Protein AF-A0A9E6W795-F1 (afdb_monomer_lite)

Foldseek 3Di:
DVLVVVVVVVVVVCVVCVQVCLQVPPDDDRDDPVVVVVDDPVVVVVVVVVVVVVSVVVVVLVVCVVVDDPVVNVVVVLCVVVVVLCCCCPPVVVCVPPDPCVVVVSVVVNVVSVVVVVVVSVVVD

Secondary structure (DSSP, 8-state):
-HHHHHHHHHHHHHHHHHHHHHHS-SSS----HHHHTTS-HHHHHHHHHHHHHHHHHHHHHHHHHTTS-HHHHHHHHHHHHHHHHHHIIIII-TTTTPPTTHHHHHHHHHHHHHHHHHHHHHHT-

Structure (mmCIF, N/CA/C/O backbone):
data_AF-A0A9E6W795-F1
#
_entry.id   AF-A0A9E6W795-F1
#
loop_
_atom_site.group_PDB
_atom_site.id
_atom_site.type_symbol
_atom_site.label_atom_id
_atom_site.label_alt_id
_atom_site.label_comp_id
_atom_site.label_asym_id
_atom_site.label_entity_id
_atom_site.label_seq_id
_atom_site.pdbx_PDB_ins_code
_atom_site.Cartn_x
_atom_site.Cartn_y
_atom_site.Cartn_z
_atom_site.occupancy
_atom_site.B_iso_or_equiv
_atom_site.auth_seq_id
_atom_site.auth_comp_id
_atom_site.auth_asym_id
_atom_site.auth_atom_id
_atom_site.pdbx_PDB_model_num
ATOM 1 N N . THR A 1 1 ? 1.245 -4.426 -24.101 1.00 76.62 1 THR A N 1
ATOM 2 C CA . THR A 1 1 ? 0.346 -5.606 -24.054 1.00 76.62 1 THR A CA 1
ATOM 3 C C . THR A 1 1 ? 0.268 -6.245 -22.673 1.00 76.62 1 THR A C 1
ATOM 5 O O . THR A 1 1 ? -0.838 -6.505 -22.226 1.00 76.62 1 THR A O 1
ATOM 8 N N . GLY A 1 2 ? 1.382 -6.432 -21.945 1.00 83.56 2 GLY A N 1
ATOM 9 C CA . GLY A 1 2 ? 1.362 -7.019 -20.589 1.00 83.56 2 GLY A CA 1
ATOM 10 C C . GLY A 1 2 ? 0.478 -6.277 -19.574 1.00 83.56 2 GLY A C 1
ATOM 11 O O . GLY A 1 2 ? -0.331 -6.905 -18.904 1.00 83.56 2 GLY A O 1
ATOM 12 N N . VAL A 1 3 ? 0.542 -4.940 -19.537 1.00 83.88 3 VAL A N 1
ATOM 13 C CA . VAL A 1 3 ? -0.295 -4.106 -18.645 1.00 83.88 3 VAL A CA 1
ATOM 14 C C . VAL A 1 3 ? -1.796 -4.301 -18.897 1.00 83.88 3 VAL A C 1
ATOM 16 O O . VAL A 1 3 ? -2.579 -4.314 -17.956 1.00 83.88 3 VAL A O 1
ATOM 19 N N . PHE A 1 4 ? -2.203 -4.513 -20.153 1.00 87.12 4 PHE A N 1
ATOM 20 C CA . PHE A 1 4 ? -3.605 -4.761 -20.497 1.00 87.12 4 PHE A CA 1
ATOM 21 C C . PHE A 1 4 ? -4.100 -6.091 -19.916 1.00 87.12 4 PHE A C 1
ATOM 23 O O . PHE A 1 4 ? -5.115 -6.121 -19.226 1.00 87.12 4 PHE A O 1
ATOM 30 N N . PHE A 1 5 ? -3.355 -7.181 -20.126 1.00 91.12 5 PHE A N 1
ATOM 31 C CA . PHE A 1 5 ? -3.707 -8.484 -19.553 1.00 91.12 5 PHE A CA 1
ATOM 32 C C . PHE A 1 5 ? -3.655 -8.479 -18.026 1.00 91.12 5 PHE A C 1
ATOM 34 O O . PHE A 1 5 ? -4.508 -9.090 -17.387 1.00 91.12 5 PHE A O 1
ATOM 41 N N . PHE A 1 6 ? -2.704 -7.748 -17.443 1.00 88.12 6 PHE A N 1
ATOM 42 C CA . PHE A 1 6 ? -2.641 -7.543 -16.003 1.00 88.12 6 PHE A CA 1
ATOM 43 C C . PHE A 1 6 ? -3.896 -6.829 -15.481 1.00 88.12 6 PHE A C 1
ATOM 45 O O . PHE A 1 6 ? -4.517 -7.305 -14.536 1.00 88.12 6 PHE A O 1
ATOM 52 N N . ALA A 1 7 ? -4.330 -5.745 -16.133 1.00 89.00 7 ALA A N 1
ATOM 53 C CA . ALA A 1 7 ? -5.542 -5.020 -15.757 1.00 89.00 7 ALA A CA 1
ATOM 54 C C . ALA A 1 7 ? -6.805 -5.892 -15.865 1.00 89.00 7 ALA A C 1
ATOM 56 O O . ALA A 1 7 ? -7.635 -5.880 -14.956 1.00 89.00 7 ALA A O 1
ATOM 57 N N . VAL A 1 8 ? -6.929 -6.696 -16.929 1.00 92.62 8 VAL A N 1
ATOM 58 C CA . VAL A 1 8 ? -8.021 -7.677 -17.068 1.00 92.62 8 VAL A CA 1
ATOM 59 C C . VAL A 1 8 ? -7.962 -8.714 -15.946 1.00 92.62 8 VAL A C 1
ATOM 61 O O . VAL A 1 8 ? -8.987 -9.007 -15.335 1.00 92.62 8 VAL A O 1
ATOM 64 N N . GLY A 1 9 ? -6.774 -9.235 -15.634 1.00 93.12 9 GLY A N 1
ATOM 65 C CA . GLY A 1 9 ? -6.567 -10.178 -14.536 1.00 93.12 9 GLY A CA 1
ATOM 66 C C . GLY A 1 9 ? -6.994 -9.599 -13.188 1.00 93.12 9 GLY A C 1
ATOM 67 O O . GLY A 1 9 ? -7.761 -10.238 -12.470 1.00 93.12 9 GLY A O 1
ATOM 68 N N . VAL A 1 10 ? -6.580 -8.366 -12.878 1.00 90.69 10 VAL A N 1
ATOM 69 C CA . VAL A 1 10 ? -7.000 -7.652 -11.662 1.00 90.69 10 VAL A CA 1
ATOM 70 C C . VAL A 1 10 ? -8.518 -7.490 -11.632 1.00 90.69 10 VAL A C 1
ATOM 72 O O . VAL A 1 10 ? -9.138 -7.877 -10.643 1.00 90.69 10 VAL A O 1
ATOM 75 N N . PHE A 1 11 ? -9.130 -7.022 -12.722 1.00 91.38 11 PHE A N 1
ATOM 76 C CA . PHE A 1 11 ? -10.579 -6.834 -12.811 1.00 91.38 11 PHE A CA 1
ATOM 77 C C . PHE A 1 11 ? -11.355 -8.136 -12.578 1.00 91.38 11 PHE A C 1
ATOM 79 O O . PHE A 1 11 ? -12.268 -8.175 -11.756 1.00 91.38 11 PHE A O 1
ATOM 86 N N . VAL A 1 12 ? -10.968 -9.226 -13.247 1.00 94.62 12 VAL A N 1
ATOM 87 C CA . VAL A 1 12 ? -11.608 -10.538 -13.067 1.00 94.62 12 VAL A CA 1
ATOM 88 C C . VAL A 1 12 ? -11.394 -11.051 -11.644 1.00 94.62 12 VAL A C 1
ATOM 90 O O . VAL A 1 12 ? -12.338 -11.533 -11.016 1.00 94.62 12 VAL A O 1
ATOM 93 N N . SER A 1 13 ? -10.184 -10.895 -11.099 1.00 93.62 13 SER A N 1
ATOM 94 C CA . SER A 1 13 ? -9.860 -11.327 -9.738 1.00 93.62 13 SER A CA 1
ATOM 95 C C . SER A 1 13 ? -10.708 -10.612 -8.685 1.00 93.62 13 SER A C 1
ATOM 97 O O . SER A 1 13 ? -11.076 -11.229 -7.688 1.00 93.62 13 SER A O 1
ATOM 99 N N . THR A 1 14 ? -11.110 -9.358 -8.926 1.00 89.88 14 THR A N 1
ATOM 100 C CA . THR A 1 14 ? -12.008 -8.619 -8.031 1.00 89.88 14 THR A CA 1
ATOM 101 C C . THR A 1 14 ? -13.329 -9.362 -7.834 1.00 89.88 14 THR A C 1
ATOM 103 O O . THR A 1 14 ? -13.777 -9.501 -6.701 1.00 89.88 14 THR A O 1
ATOM 106 N N . PHE A 1 15 ? -13.932 -9.917 -8.890 1.00 89.94 15 PHE A N 1
ATOM 107 C CA . PHE A 1 15 ? -15.192 -10.667 -8.767 1.00 89.94 15 PHE A CA 1
ATOM 108 C C . PHE A 1 15 ? -15.029 -12.030 -8.092 1.00 89.94 15 PHE A C 1
ATOM 110 O O . PHE A 1 15 ? -16.011 -12.575 -7.596 1.00 89.94 15 PHE A O 1
ATOM 117 N N . VAL A 1 16 ? -13.812 -12.574 -8.050 1.00 90.88 16 VAL A N 1
ATOM 118 C CA . VAL A 1 16 ? -13.511 -13.842 -7.371 1.00 90.88 16 VAL A CA 1
ATOM 119 C C . VAL A 1 16 ? -13.210 -13.604 -5.890 1.00 90.88 16 VAL A C 1
ATOM 121 O O . VAL A 1 16 ? -13.798 -14.252 -5.025 1.00 90.88 16 VAL A O 1
ATOM 124 N N . PHE A 1 17 ? -12.325 -12.653 -5.584 1.00 90.75 17 PHE A N 1
ATOM 125 C CA . PHE A 1 17 ? -11.825 -12.424 -4.230 1.00 90.75 17 PHE A CA 1
ATOM 126 C C . PHE A 1 17 ? -12.702 -11.488 -3.397 1.00 90.75 17 PHE A C 1
ATOM 128 O O . PHE A 1 17 ? -12.853 -11.737 -2.201 1.00 90.75 17 PHE A O 1
ATOM 135 N N . ASN A 1 18 ? -13.335 -10.457 -3.975 1.00 91.00 18 ASN A N 1
ATOM 136 C CA . ASN A 1 18 ? -14.180 -9.563 -3.173 1.00 91.00 18 ASN A CA 1
ATOM 137 C C . ASN A 1 18 ? -15.321 -10.310 -2.477 1.00 91.00 18 ASN A C 1
ATOM 139 O O . ASN A 1 18 ? -15.485 -10.092 -1.282 1.00 91.00 18 ASN A O 1
ATOM 143 N N . PRO A 1 19 ? -16.079 -11.220 -3.122 1.00 90.50 19 PRO A N 1
ATOM 144 C CA . PRO A 1 19 ? -17.129 -11.957 -2.421 1.00 90.50 19 PRO A CA 1
ATOM 145 C C . PRO A 1 19 ? -16.611 -12.766 -1.228 1.00 90.50 19 PRO A C 1
ATOM 147 O O . PRO A 1 19 ? -17.313 -12.889 -0.225 1.00 90.50 19 PRO A O 1
ATOM 150 N N . PHE A 1 20 ? -15.385 -13.291 -1.314 1.00 91.38 20 PHE A N 1
ATOM 151 C CA . PHE A 1 20 ? -14.746 -13.994 -0.206 1.00 91.38 20 PHE A CA 1
ATOM 152 C C . PHE A 1 20 ? -14.465 -13.045 0.968 1.00 91.38 20 PHE A C 1
ATOM 154 O O . PHE A 1 20 ? -14.941 -13.297 2.074 1.00 91.38 20 PHE A O 1
ATOM 161 N N . PHE A 1 21 ? -13.781 -11.922 0.727 1.00 90.19 21 PHE A N 1
ATOM 162 C CA . PHE A 1 21 ? -13.456 -10.944 1.776 1.00 90.19 21 PHE A CA 1
ATOM 163 C C . PHE A 1 21 ? -14.684 -10.209 2.325 1.00 90.19 21 PHE A C 1
ATOM 165 O O . PHE A 1 21 ? -14.726 -9.862 3.500 1.00 90.19 21 PHE A O 1
ATOM 172 N N . MET A 1 22 ? -15.716 -10.019 1.506 1.00 91.50 22 MET A N 1
ATOM 173 C CA . MET A 1 22 ? -16.996 -9.455 1.935 1.00 91.50 22 MET A CA 1
ATOM 174 C C . MET A 1 22 ? -17.775 -10.419 2.841 1.00 91.50 22 MET A C 1
ATOM 176 O O . MET A 1 22 ? -18.478 -9.978 3.751 1.00 91.50 22 MET A O 1
ATOM 180 N N . ARG A 1 23 ? -17.633 -11.737 2.632 1.00 91.88 23 ARG A N 1
ATOM 181 C CA . ARG A 1 23 ? -18.237 -12.772 3.485 1.00 91.88 23 ARG A CA 1
ATOM 182 C C . ARG A 1 23 ? -17.457 -13.000 4.781 1.00 91.88 23 ARG A C 1
ATOM 184 O O . ARG A 1 23 ? -18.080 -13.266 5.807 1.00 91.88 23 ARG A O 1
ATOM 191 N N . PHE A 1 24 ? -16.131 -12.904 4.727 1.00 92.38 24 PHE A N 1
ATOM 192 C CA . PHE A 1 24 ? -15.225 -13.109 5.858 1.00 92.38 24 PHE A CA 1
ATOM 193 C C . PHE A 1 24 ? -14.366 -11.857 6.096 1.00 92.38 24 PHE A C 1
ATOM 195 O O . PHE A 1 24 ? -13.168 -11.869 5.799 1.00 92.38 24 PHE A O 1
ATOM 202 N N . PRO A 1 25 ? -14.964 -10.756 6.589 1.00 90.25 25 PRO A N 1
ATOM 203 C CA . PRO A 1 25 ? -14.228 -9.522 6.810 1.00 90.25 25 PRO A CA 1
ATOM 204 C C . PRO A 1 25 ? -13.262 -9.664 7.990 1.00 90.25 25 PRO A C 1
ATOM 206 O O . PRO A 1 25 ? -13.565 -10.319 8.986 1.00 90.25 25 PRO A O 1
ATOM 209 N N . VAL A 1 26 ? -12.105 -9.010 7.880 1.00 88.75 26 VAL A N 1
ATOM 210 C CA . VAL A 1 26 ? -11.103 -8.934 8.960 1.00 88.75 26 VAL A CA 1
ATOM 211 C C . VAL A 1 26 ? -11.650 -8.152 10.158 1.00 88.75 26 VAL A C 1
ATOM 213 O O . VAL A 1 26 ? -11.365 -8.485 11.304 1.00 88.75 26 VAL A O 1
ATOM 216 N N . GLU A 1 27 ? -12.474 -7.139 9.890 1.00 88.31 27 GLU A N 1
ATOM 217 C CA . GLU A 1 27 ? -13.127 -6.310 10.895 1.00 88.31 27 GLU A CA 1
ATOM 218 C C . GLU A 1 27 ? -14.528 -5.906 10.411 1.00 88.31 27 GLU A C 1
ATOM 220 O O . GLU A 1 27 ? -14.744 -5.663 9.223 1.00 88.31 27 GLU A O 1
ATOM 225 N N . GLY A 1 28 ? -15.489 -5.823 11.333 1.00 90.19 28 GLY A N 1
ATOM 226 C CA . GLY A 1 28 ? -16.862 -5.413 11.033 1.00 90.19 28 GLY A CA 1
ATOM 227 C C . GLY A 1 28 ? -17.807 -6.567 10.683 1.00 90.19 28 GLY A C 1
ATOM 228 O O . GLY A 1 28 ? -17.549 -7.735 10.970 1.00 90.19 28 GLY A O 1
ATOM 229 N N . LYS A 1 29 ? -18.972 -6.223 10.121 1.00 92.19 29 LYS A N 1
ATOM 230 C CA . LYS A 1 29 ? -20.016 -7.194 9.761 1.00 92.19 29 LYS A CA 1
ATOM 231 C C . LYS A 1 29 ? -19.846 -7.648 8.308 1.00 92.19 29 LYS A C 1
ATOM 233 O O . LYS A 1 29 ? -19.467 -6.825 7.477 1.00 92.19 29 LYS A O 1
ATOM 238 N N . PRO A 1 30 ? -20.172 -8.912 7.980 1.00 92.81 30 PRO A N 1
ATOM 239 C CA . PRO A 1 30 ? -20.208 -9.367 6.596 1.00 92.81 30 PRO A CA 1
ATOM 240 C C . PRO A 1 30 ? -21.136 -8.499 5.746 1.00 92.81 30 PRO A C 1
ATOM 242 O O . PRO A 1 30 ? -22.242 -8.166 6.177 1.00 92.81 30 PRO A O 1
ATOM 245 N N . VAL A 1 31 ? -20.695 -8.188 4.532 1.00 91.38 31 VAL A N 1
ATOM 246 C CA . VAL A 1 31 ? -21.422 -7.358 3.563 1.00 91.38 31 VAL A CA 1
ATOM 247 C C . VAL A 1 31 ? -21.713 -8.153 2.292 1.00 91.38 31 VAL A C 1
ATOM 249 O O . VAL A 1 31 ? -21.014 -9.102 1.936 1.00 91.38 31 VAL A O 1
ATOM 252 N N . LYS A 1 32 ? -22.782 -7.798 1.588 1.00 90.19 32 LYS A N 1
ATOM 253 C CA . LYS A 1 32 ? -23.189 -8.402 0.314 1.00 90.19 32 LYS A CA 1
ATOM 254 C C . LYS A 1 32 ? -22.707 -7.544 -0.845 1.00 90.19 32 LYS A C 1
ATOM 256 O O . LYS A 1 32 ? -22.726 -6.323 -0.769 1.00 90.19 32 LYS A O 1
ATOM 261 N N . MET A 1 33 ? -22.416 -8.169 -1.988 1.00 87.12 33 MET A N 1
ATOM 262 C CA . MET A 1 33 ? -21.993 -7.446 -3.200 1.00 87.12 33 MET A CA 1
ATOM 263 C C . MET A 1 33 ? -22.998 -6.369 -3.652 1.00 87.12 33 MET A C 1
ATOM 265 O O . MET A 1 33 ? -22.616 -5.383 -4.265 1.00 87.12 33 MET A O 1
ATOM 269 N N . LYS A 1 34 ? -24.287 -6.515 -3.315 1.00 88.38 34 LYS A N 1
ATOM 270 C CA . LYS A 1 34 ? -25.313 -5.496 -3.601 1.00 88.38 34 LYS A CA 1
ATOM 271 C C . LYS A 1 34 ? -25.072 -4.178 -2.860 1.00 88.38 34 LYS A C 1
ATOM 273 O O . LYS A 1 34 ? -25.416 -3.129 -3.390 1.00 88.38 34 LYS A O 1
ATOM 278 N N . GLU A 1 35 ? -24.471 -4.231 -1.674 1.00 88.44 35 GLU A N 1
ATOM 279 C CA . GLU A 1 35 ? -24.168 -3.047 -0.860 1.00 88.44 35 GLU A CA 1
ATOM 280 C C . GLU A 1 35 ? -23.078 -2.185 -1.506 1.00 88.44 35 GLU A C 1
ATOM 282 O O . GLU A 1 35 ? -23.053 -0.976 -1.291 1.00 88.44 35 GLU A O 1
ATOM 287 N N . TYR A 1 36 ? -22.255 -2.761 -2.394 1.00 87.31 36 TYR A N 1
ATOM 288 C CA . TYR A 1 36 ? -21.322 -1.990 -3.215 1.00 87.31 36 TYR A CA 1
ATOM 289 C C . TYR A 1 36 ? -22.040 -0.874 -3.986 1.00 87.31 36 TYR A C 1
ATOM 291 O O . TYR A 1 36 ? -21.576 0.255 -3.993 1.00 87.31 36 TYR A O 1
ATOM 299 N N . PHE A 1 37 ? -23.206 -1.162 -4.573 1.00 89.44 37 PHE A N 1
ATOM 300 C CA . PHE A 1 37 ? -23.964 -0.195 -5.378 1.00 89.44 37 PHE A CA 1
ATOM 301 C C . PHE A 1 37 ? -24.749 0.827 -4.550 1.00 89.44 37 PHE A C 1
ATOM 303 O O . PHE A 1 37 ? -25.354 1.733 -5.114 1.00 89.44 37 PHE A O 1
ATOM 310 N N . THR A 1 38 ? -24.771 0.671 -3.226 1.00 91.75 38 THR A N 1
ATOM 311 C CA . THR A 1 38 ? -25.403 1.637 -2.317 1.00 91.75 38 THR A CA 1
ATOM 312 C C . THR A 1 38 ? -24.425 2.691 -1.801 1.00 91.75 38 THR A C 1
ATOM 314 O O . THR A 1 38 ? -24.851 3.630 -1.132 1.00 91.75 38 THR A O 1
ATOM 317 N N . GLY A 1 39 ? -23.130 2.546 -2.108 1.00 87.50 39 GLY A N 1
ATOM 318 C CA . GLY A 1 39 ? -22.103 3.523 -1.769 1.00 87.50 39 GLY A CA 1
ATOM 319 C C . GLY A 1 39 ? -22.315 4.856 -2.485 1.00 87.50 39 GLY A C 1
ATOM 320 O O . GLY A 1 39 ? -22.870 4.927 -3.582 1.00 87.50 39 GLY A O 1
ATOM 321 N N . ASP A 1 40 ? -21.868 5.941 -1.859 1.00 93.38 40 ASP A N 1
ATOM 322 C CA . ASP A 1 40 ? -21.925 7.257 -2.478 1.00 93.38 40 ASP A CA 1
ATOM 323 C C . ASP A 1 40 ? -20.806 7.431 -3.520 1.00 93.38 40 ASP A C 1
ATOM 325 O O . ASP A 1 40 ? -19.771 6.757 -3.504 1.00 93.38 40 ASP A O 1
ATOM 329 N N . ILE A 1 41 ? -20.993 8.386 -4.436 1.00 94.31 41 ILE A N 1
ATOM 330 C CA . ILE A 1 41 ? -20.029 8.658 -5.511 1.00 94.31 41 ILE A CA 1
ATOM 331 C C . ILE A 1 41 ? -18.626 8.959 -4.966 1.00 94.31 41 ILE A C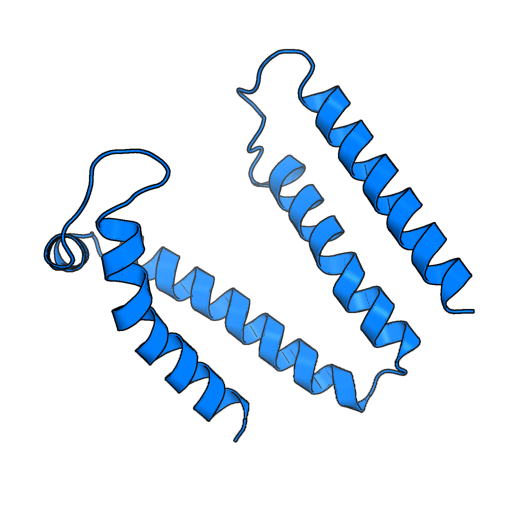 1
ATOM 333 O O . ILE A 1 41 ? -17.639 8.579 -5.591 1.00 94.31 41 ILE A O 1
ATOM 337 N N . LYS A 1 42 ? -18.508 9.602 -3.792 1.00 94.25 42 LYS A N 1
ATOM 338 C CA . LYS A 1 42 ? -17.200 9.934 -3.214 1.00 94.25 42 LYS A CA 1
ATOM 339 C C . LYS A 1 42 ? -16.463 8.672 -2.784 1.00 94.25 42 LYS A C 1
ATOM 341 O O . LYS A 1 42 ? -15.276 8.566 -3.076 1.00 94.25 42 LYS A O 1
ATOM 346 N N . THR A 1 43 ? -17.156 7.707 -2.178 1.00 91.12 43 THR A N 1
ATOM 347 C CA . THR A 1 43 ? -16.572 6.408 -1.810 1.00 91.12 43 THR A CA 1
ATOM 348 C C . THR A 1 43 ? -16.117 5.615 -3.033 1.00 91.12 43 THR A C 1
ATOM 350 O O . THR A 1 43 ? -15.051 5.004 -3.024 1.00 91.12 43 THR A O 1
ATOM 353 N N . HIS A 1 44 ? -16.871 5.655 -4.132 1.00 92.94 44 HIS A N 1
ATOM 354 C CA . HIS A 1 44 ? -16.411 5.031 -5.374 1.00 92.94 44 HIS A CA 1
ATOM 355 C C . HIS A 1 44 ? -15.189 5.748 -5.961 1.00 92.94 44 HIS A C 1
ATOM 357 O O . HIS A 1 44 ? -14.235 5.094 -6.388 1.00 92.94 44 HIS A O 1
ATOM 363 N N . LEU A 1 45 ? -15.181 7.084 -5.952 1.00 95.44 45 LEU A N 1
ATOM 364 C CA . LEU A 1 45 ? -14.081 7.882 -6.492 1.00 95.44 45 LEU A CA 1
ATOM 365 C C . LEU A 1 45 ? -12.781 7.716 -5.705 1.00 95.44 45 LEU A C 1
ATOM 367 O O . LEU A 1 45 ? -11.721 7.680 -6.325 1.00 95.44 45 LEU A O 1
ATOM 371 N N . THR A 1 46 ? -12.827 7.569 -4.379 1.00 93.12 46 THR A N 1
ATOM 372 C CA . THR A 1 46 ? -11.616 7.269 -3.597 1.00 93.12 46 THR A CA 1
ATOM 373 C C . THR A 1 46 ? -11.025 5.916 -3.992 1.00 93.12 46 THR A C 1
ATOM 375 O O . THR A 1 46 ? -9.808 5.811 -4.148 1.00 93.12 46 THR A O 1
ATOM 378 N N . GLY A 1 47 ? -11.868 4.911 -4.252 1.00 91.19 47 GLY A N 1
ATOM 379 C CA . GLY A 1 47 ? -11.439 3.615 -4.785 1.00 91.19 47 GLY A CA 1
ATOM 380 C C . GLY A 1 47 ? -10.797 3.722 -6.173 1.00 91.19 47 GLY A C 1
ATOM 381 O O . GLY A 1 47 ? -9.705 3.198 -6.392 1.00 91.19 47 GLY A O 1
ATOM 382 N N . VAL A 1 48 ? -11.430 4.453 -7.098 1.00 93.12 48 VAL A N 1
ATOM 383 C CA . VAL A 1 48 ? -10.883 4.696 -8.448 1.00 93.12 48 VAL A CA 1
ATOM 384 C C . VAL A 1 48 ? -9.548 5.437 -8.374 1.00 93.12 48 VAL A C 1
ATOM 386 O O . VAL A 1 48 ? -8.601 5.066 -9.065 1.00 93.12 48 VAL A O 1
ATOM 389 N N . PHE A 1 49 ? -9.442 6.450 -7.514 1.00 94.62 49 PHE A N 1
ATOM 390 C CA . PHE A 1 49 ? -8.219 7.227 -7.334 1.00 94.62 49 PHE A CA 1
ATOM 391 C C . PHE A 1 49 ? -7.078 6.381 -6.753 1.00 94.62 49 PHE A C 1
ATOM 393 O O . PHE A 1 49 ? -5.952 6.451 -7.244 1.00 94.62 49 PHE A O 1
ATOM 400 N N . GLY A 1 50 ? -7.373 5.521 -5.773 1.00 91.81 50 GLY A N 1
ATOM 401 C CA . GLY A 1 50 ? -6.408 4.551 -5.249 1.00 91.81 50 GLY A CA 1
ATOM 402 C C . GLY A 1 50 ? -5.915 3.584 -6.330 1.00 91.81 50 GLY A C 1
ATOM 403 O O . GLY A 1 50 ? -4.708 3.390 -6.483 1.00 91.81 50 GLY A O 1
ATOM 404 N N . GLY A 1 51 ? -6.833 3.047 -7.140 1.00 91.06 51 GLY A N 1
ATOM 405 C CA . GLY A 1 51 ? -6.492 2.190 -8.279 1.00 91.06 51 GLY A CA 1
ATOM 406 C C . GLY A 1 51 ? -5.641 2.906 -9.332 1.00 91.06 51 GLY A C 1
ATOM 407 O O . GLY A 1 51 ? -4.679 2.330 -9.841 1.00 91.06 51 GLY A O 1
ATOM 408 N N . PHE A 1 52 ? -5.944 4.175 -9.616 1.00 92.94 52 PHE A N 1
ATOM 409 C CA . PHE A 1 52 ? -5.171 5.003 -10.539 1.00 92.94 52 PHE A CA 1
ATOM 410 C C . PHE A 1 52 ? -3.739 5.223 -10.046 1.00 92.94 52 PHE A C 1
ATOM 412 O O . PHE A 1 52 ? -2.807 4.969 -10.804 1.00 92.94 52 PHE A O 1
ATOM 419 N N . ILE A 1 53 ? -3.549 5.637 -8.787 1.00 91.19 53 ILE A N 1
ATOM 420 C CA . ILE A 1 53 ? -2.211 5.840 -8.204 1.00 91.19 53 ILE A CA 1
ATOM 421 C C . ILE A 1 53 ? -1.388 4.554 -8.295 1.00 91.19 53 ILE A C 1
ATOM 423 O O . ILE A 1 53 ? -0.230 4.585 -8.714 1.00 91.19 53 ILE A O 1
ATOM 427 N N . TRP A 1 54 ? -1.995 3.423 -7.934 1.00 89.38 54 TRP A N 1
ATOM 428 C CA . TRP A 1 54 ? -1.312 2.135 -7.924 1.00 89.38 54 TRP A CA 1
ATOM 429 C C . TRP A 1 54 ? -0.890 1.700 -9.336 1.00 89.38 54 TRP A C 1
ATOM 431 O O . TRP A 1 54 ? 0.278 1.381 -9.567 1.00 89.38 54 TRP A O 1
ATOM 441 N N . MET A 1 55 ? -1.808 1.763 -10.307 1.00 89.31 55 MET A N 1
ATOM 442 C CA . MET A 1 55 ? -1.512 1.397 -11.698 1.00 89.31 55 MET A CA 1
ATOM 443 C C . MET A 1 55 ? -0.525 2.362 -12.353 1.00 89.31 55 MET A C 1
ATOM 445 O O . MET A 1 55 ? 0.354 1.927 -13.095 1.00 89.31 55 MET A O 1
ATOM 449 N N . PHE A 1 56 ? -0.633 3.659 -12.063 1.00 90.50 56 PHE A N 1
ATOM 450 C CA . PHE A 1 56 ? 0.304 4.663 -12.555 1.00 90.50 56 PHE A CA 1
ATOM 451 C C . PHE A 1 56 ? 1.725 4.381 -12.058 1.00 90.50 56 PHE A C 1
ATOM 453 O O . PHE A 1 56 ? 2.655 4.330 -12.865 1.00 90.50 56 PHE A O 1
ATOM 460 N N . GLY A 1 57 ? 1.882 4.104 -10.759 1.00 87.94 57 GLY A N 1
ATOM 461 C CA . GLY A 1 57 ? 3.161 3.696 -10.179 1.00 87.94 57 GLY A CA 1
ATOM 462 C C . GLY A 1 57 ? 3.733 2.456 -10.865 1.00 87.94 57 GLY A C 1
ATOM 463 O O . GLY A 1 57 ? 4.882 2.472 -11.298 1.00 87.94 57 GLY A O 1
ATOM 464 N N . MET A 1 58 ? 2.914 1.419 -11.060 1.00 86.00 58 MET A N 1
ATOM 465 C CA . MET A 1 58 ? 3.341 0.180 -11.716 1.00 86.00 58 MET A CA 1
ATOM 466 C C . MET A 1 58 ? 3.799 0.391 -13.166 1.00 86.00 58 MET A C 1
ATOM 468 O O . MET A 1 58 ? 4.812 -0.176 -13.579 1.00 86.00 58 MET A O 1
ATOM 472 N N . VAL A 1 59 ? 3.090 1.217 -13.942 1.00 87.44 59 VAL A N 1
ATOM 473 C CA . VAL A 1 59 ? 3.485 1.543 -15.323 1.00 87.44 59 VAL A CA 1
ATOM 474 C C . VAL A 1 59 ? 4.839 2.248 -15.341 1.00 87.44 59 VAL A C 1
ATOM 476 O O . VAL A 1 59 ? 5.719 1.838 -16.098 1.00 87.44 59 VAL A O 1
ATOM 479 N N . VAL A 1 60 ? 5.039 3.249 -14.479 1.00 86.94 60 VAL A N 1
ATOM 480 C CA . VAL A 1 60 ? 6.325 3.954 -14.364 1.00 86.94 60 VAL A CA 1
ATOM 481 C C . VAL A 1 60 ? 7.444 2.993 -13.947 1.00 86.94 60 VAL A C 1
ATOM 483 O O . VAL A 1 60 ? 8.528 3.046 -14.527 1.00 86.94 60 VAL A O 1
ATOM 486 N N . SER A 1 61 ? 7.184 2.067 -13.018 1.00 81.00 61 SER A N 1
ATOM 487 C CA . SER A 1 61 ? 8.152 1.037 -12.614 1.00 81.00 61 SER A CA 1
ATOM 488 C C . SER A 1 61 ? 8.552 0.110 -13.765 1.00 81.00 61 SER A C 1
ATOM 490 O O . SER A 1 61 ? 9.724 -0.232 -13.900 1.00 81.00 61 SER A O 1
ATOM 492 N N . PHE A 1 62 ? 7.616 -0.291 -14.628 1.00 79.44 62 PHE A N 1
ATOM 493 C CA . PHE A 1 62 ? 7.962 -1.101 -15.799 1.00 79.44 62 PHE A CA 1
ATOM 494 C C . PHE A 1 62 ? 8.705 -0.313 -16.873 1.00 79.44 62 PHE A C 1
ATOM 496 O O . PHE A 1 62 ? 9.573 -0.873 -17.541 1.00 79.44 62 PHE A O 1
ATOM 503 N N . MET A 1 63 ? 8.402 0.976 -17.030 1.00 82.81 63 MET A N 1
ATOM 504 C CA . MET A 1 63 ? 9.144 1.846 -17.941 1.00 82.81 63 MET A CA 1
ATOM 505 C C . MET A 1 63 ? 10.591 2.048 -17.479 1.00 82.81 63 MET A C 1
ATOM 507 O O . MET A 1 63 ? 11.493 2.067 -18.315 1.00 82.81 63 MET A O 1
ATOM 511 N N . SER A 1 64 ? 10.833 2.166 -16.169 1.00 78.12 64 SER A N 1
ATOM 512 C CA . SER A 1 64 ? 12.188 2.335 -15.631 1.00 78.12 64 SER A CA 1
ATOM 513 C C . SER A 1 64 ? 13.009 1.044 -15.641 1.00 78.12 64 SER A C 1
ATOM 515 O O . SER A 1 64 ? 14.225 1.119 -15.795 1.00 78.12 64 SER A O 1
ATOM 517 N N . ALA A 1 65 ? 12.368 -0.128 -15.565 1.00 73.38 65 ALA A N 1
ATOM 518 C CA . ALA A 1 65 ? 13.047 -1.425 -15.507 1.00 73.38 65 ALA A CA 1
ATOM 519 C C . ALA A 1 65 ? 13.985 -1.706 -16.697 1.00 73.38 65 ALA A C 1
ATOM 521 O O . ALA A 1 65 ? 14.981 -2.403 -16.532 1.00 73.38 65 ALA A O 1
ATOM 522 N N . GLY A 1 66 ? 13.694 -1.165 -17.887 1.00 71.06 66 GLY A N 1
ATOM 523 C CA . GLY A 1 66 ? 14.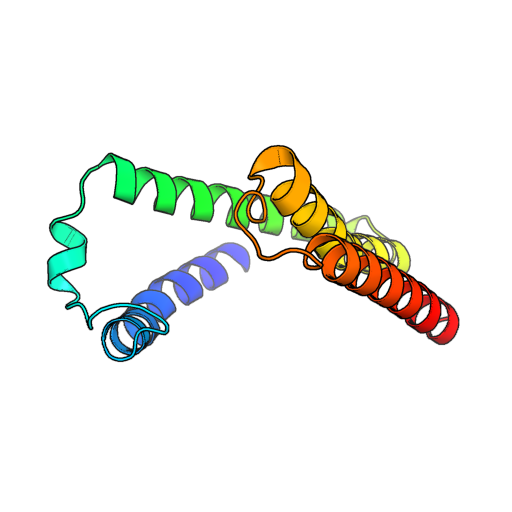569 -1.296 -19.060 1.00 71.06 66 GLY A CA 1
ATOM 524 C C . GLY A 1 66 ? 15.791 -0.368 -19.045 1.00 71.06 66 GLY A C 1
ATOM 525 O O . GLY A 1 66 ? 16.740 -0.601 -19.788 1.00 71.06 66 GLY A O 1
ATOM 526 N N . ALA A 1 67 ? 15.772 0.677 -18.214 1.00 72.06 67 ALA A N 1
ATOM 527 C CA . ALA A 1 67 ? 16.830 1.683 -18.106 1.00 72.06 67 ALA A CA 1
ATOM 528 C C . ALA A 1 67 ? 17.698 1.519 -16.844 1.00 72.06 67 ALA A C 1
ATOM 530 O O . ALA A 1 67 ? 18.765 2.127 -16.755 1.00 72.06 67 ALA A O 1
ATOM 531 N N . SER A 1 68 ? 17.264 0.724 -15.861 1.00 69.62 68 SER A N 1
ATOM 532 C CA . SER A 1 68 ? 17.967 0.537 -14.590 1.00 69.62 68 SER A CA 1
ATOM 533 C C . SER A 1 68 ? 18.738 -0.785 -14.526 1.00 69.62 68 SER A C 1
ATOM 535 O O . SER A 1 68 ? 18.221 -1.855 -14.838 1.00 69.62 68 SER A O 1
ATOM 537 N N . ASN A 1 69 ? 19.986 -0.728 -14.047 1.00 76.50 69 ASN A N 1
ATOM 538 C CA . ASN A 1 69 ? 20.744 -1.920 -13.651 1.00 76.50 69 ASN A C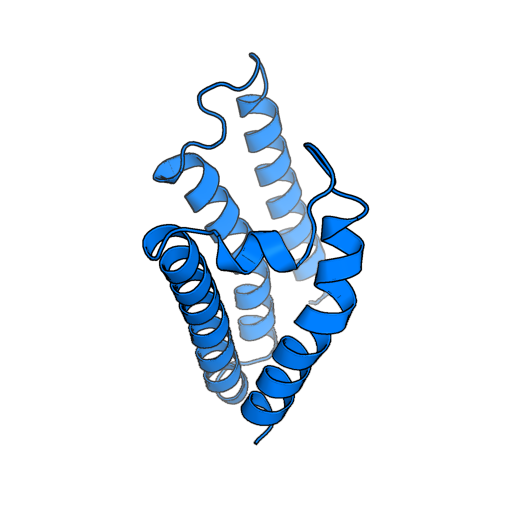A 1
ATOM 539 C C . ASN A 1 69 ? 19.965 -2.677 -12.544 1.00 76.50 69 ASN A C 1
ATOM 541 O O . ASN A 1 69 ? 19.404 -2.008 -11.668 1.00 76.50 69 ASN A O 1
ATOM 545 N N . PRO A 1 70 ? 19.942 -4.028 -12.535 1.00 74.38 70 PRO A N 1
ATOM 546 C CA . PRO A 1 70 ? 19.382 -4.851 -11.458 1.00 74.38 70 PRO A CA 1
ATOM 547 C C . PRO A 1 70 ? 19.568 -4.315 -10.029 1.00 74.38 70 PRO A C 1
ATOM 549 O O . PRO A 1 70 ? 18.615 -4.328 -9.252 1.00 74.38 70 PRO A O 1
ATOM 552 N N . ALA A 1 71 ? 20.745 -3.774 -9.694 1.00 74.81 71 ALA A N 1
ATOM 553 C CA . ALA A 1 71 ? 21.010 -3.193 -8.373 1.00 74.81 71 ALA A CA 1
ATOM 554 C C . ALA A 1 71 ? 20.115 -1.976 -8.049 1.00 74.81 71 ALA A C 1
ATOM 556 O O . ALA A 1 71 ? 19.591 -1.858 -6.942 1.00 74.81 71 ALA A O 1
ATOM 557 N N . ILE A 1 72 ? 19.885 -1.092 -9.026 1.00 73.81 72 ILE A N 1
ATOM 558 C CA . ILE A 1 72 ? 19.028 0.095 -8.882 1.00 73.81 72 ILE A CA 1
ATOM 559 C C . ILE A 1 72 ? 17.556 -0.324 -8.798 1.00 73.81 72 ILE A C 1
ATOM 561 O O . ILE A 1 72 ? 16.819 0.186 -7.955 1.00 73.81 72 ILE A O 1
ATOM 565 N N . SER A 1 73 ? 17.131 -1.290 -9.618 1.00 76.38 73 SER A N 1
ATOM 566 C CA . SER A 1 73 ? 15.768 -1.845 -9.575 1.00 76.38 73 SER A CA 1
ATOM 567 C C . SER A 1 73 ? 15.457 -2.491 -8.221 1.00 76.38 73 SER A C 1
ATOM 569 O O . SER A 1 73 ? 14.359 -2.324 -7.678 1.00 76.38 73 SER A O 1
ATOM 571 N N . TYR A 1 74 ? 16.438 -3.200 -7.656 1.00 76.56 74 TYR A N 1
ATOM 572 C CA . TYR A 1 74 ? 16.341 -3.811 -6.336 1.00 76.56 74 TYR A CA 1
ATOM 573 C C . TYR A 1 74 ? 16.239 -2.752 -5.231 1.00 76.56 74 TYR A C 1
ATOM 575 O O . TYR A 1 74 ? 15.330 -2.816 -4.401 1.00 76.56 74 TYR A O 1
ATOM 583 N N . ALA A 1 75 ? 17.109 -1.738 -5.245 1.00 75.31 75 ALA A N 1
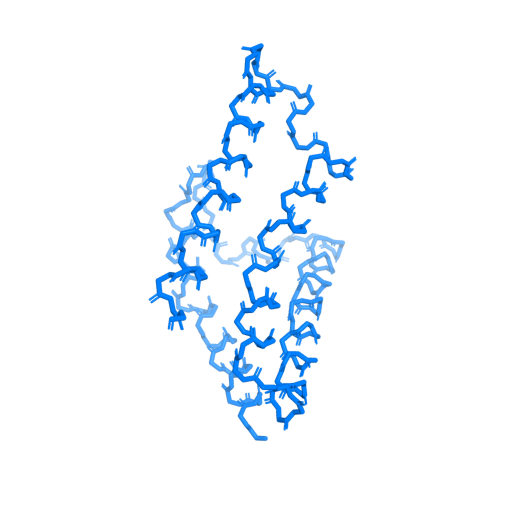ATOM 584 C CA . ALA A 1 75 ? 17.062 -0.642 -4.278 1.00 75.31 75 ALA A CA 1
ATOM 585 C C . ALA A 1 75 ? 15.726 0.123 -4.332 1.00 75.31 75 ALA A C 1
ATOM 587 O O . ALA A 1 75 ? 15.125 0.393 -3.293 1.00 75.31 75 ALA A O 1
ATOM 588 N N . LEU A 1 76 ? 15.218 0.412 -5.536 1.00 75.44 76 LEU A N 1
ATOM 589 C CA . LEU A 1 76 ? 13.961 1.139 -5.730 1.00 75.44 76 LEU A CA 1
ATOM 590 C C . LEU A 1 76 ? 12.751 0.367 -5.184 1.00 75.44 76 LEU A C 1
ATOM 592 O O . LEU A 1 76 ? 11.918 0.938 -4.481 1.00 75.44 76 LEU A O 1
ATOM 596 N N . SER A 1 77 ? 12.676 -0.937 -5.462 1.00 78.94 77 SER A N 1
ATOM 597 C CA . SER A 1 77 ? 11.570 -1.788 -4.997 1.00 78.94 77 SER A CA 1
ATOM 598 C C . SER A 1 77 ? 11.532 -1.888 -3.468 1.00 78.94 77 SER A C 1
ATOM 600 O O . SER A 1 77 ? 10.463 -1.863 -2.862 1.00 78.94 77 SER A O 1
ATOM 602 N N . ASN A 1 78 ? 12.705 -1.931 -2.836 1.00 82.69 78 ASN A N 1
ATOM 603 C CA . ASN A 1 78 ? 12.847 -2.004 -1.383 1.00 82.69 78 ASN A CA 1
ATOM 604 C C . ASN A 1 78 ? 12.690 -0.653 -0.665 1.00 82.69 78 ASN A C 1
ATOM 606 O O . ASN A 1 78 ? 12.437 -0.623 0.540 1.00 82.69 78 ASN A O 1
ATOM 610 N N . ALA A 1 79 ? 12.800 0.466 -1.385 1.00 82.12 79 ALA A N 1
ATOM 611 C CA . ALA A 1 79 ? 12.537 1.795 -0.842 1.00 82.12 79 ALA A CA 1
ATOM 612 C C . ALA A 1 79 ? 11.031 2.098 -0.719 1.00 82.12 79 ALA A C 1
ATOM 614 O O . ALA A 1 79 ? 10.637 2.904 0.123 1.00 82.12 79 ALA A O 1
ATOM 615 N N . ALA A 1 80 ? 10.169 1.447 -1.509 1.00 85.38 80 ALA A N 1
ATOM 616 C CA . ALA A 1 80 ? 8.725 1.699 -1.480 1.00 85.38 80 ALA A CA 1
ATOM 617 C C . ALA A 1 80 ? 8.079 1.474 -0.090 1.00 85.38 80 ALA A C 1
ATOM 619 O O . ALA A 1 80 ? 7.342 2.360 0.354 1.00 85.38 80 ALA A O 1
ATOM 620 N N . PRO A 1 81 ? 8.383 0.391 0.658 1.00 87.88 81 PRO A N 1
ATOM 621 C CA . PRO A 1 81 ? 7.914 0.230 2.036 1.00 87.88 81 PRO A CA 1
ATOM 622 C C . PRO A 1 81 ? 8.355 1.362 2.973 1.00 87.88 81 PRO A C 1
ATOM 624 O O . PRO A 1 81 ? 7.553 1.821 3.781 1.00 87.88 81 PRO A O 1
ATOM 627 N N . VAL A 1 82 ? 9.591 1.864 2.839 1.00 88.19 82 VAL A N 1
ATOM 628 C CA . VAL A 1 82 ? 10.094 3.006 3.632 1.00 88.19 82 VAL A CA 1
ATOM 629 C C . VAL A 1 82 ? 9.235 4.240 3.383 1.00 88.19 82 VAL A C 1
ATOM 631 O O . VAL A 1 82 ? 8.765 4.865 4.333 1.00 88.19 82 VAL A O 1
ATOM 634 N N . VAL A 1 83 ? 8.982 4.567 2.114 1.00 89.25 83 VAL A N 1
ATOM 635 C CA . VAL A 1 83 ? 8.144 5.714 1.736 1.00 89.25 83 VAL A CA 1
ATOM 636 C C . VAL A 1 83 ? 6.716 5.545 2.259 1.00 89.25 83 VAL A C 1
ATOM 638 O O . VAL A 1 83 ? 6.163 6.493 2.814 1.00 89.25 83 VAL A O 1
ATOM 641 N N . ALA A 1 84 ? 6.138 4.345 2.149 1.00 89.31 84 ALA A N 1
ATOM 642 C CA . ALA A 1 84 ? 4.797 4.052 2.652 1.00 89.31 84 ALA A CA 1
ATOM 643 C C . ALA A 1 84 ? 4.693 4.242 4.176 1.00 89.31 84 ALA A C 1
ATOM 645 O O . ALA A 1 84 ? 3.760 4.892 4.647 1.00 89.31 84 ALA A O 1
ATOM 646 N N . ILE A 1 85 ? 5.676 3.751 4.940 1.00 89.56 85 ILE A N 1
ATOM 647 C CA . ILE A 1 85 ? 5.731 3.927 6.400 1.00 89.56 85 ILE A CA 1
ATOM 648 C C . ILE A 1 85 ? 5.815 5.415 6.758 1.00 89.56 85 ILE A C 1
ATOM 650 O O . ILE A 1 85 ? 5.054 5.891 7.601 1.00 89.56 85 ILE A O 1
ATOM 654 N N . LEU A 1 86 ? 6.710 6.167 6.107 1.00 90.00 86 LEU A N 1
ATOM 655 C CA . LEU A 1 86 ? 6.860 7.604 6.353 1.00 90.00 86 LEU A CA 1
ATOM 656 C C . LEU A 1 86 ? 5.558 8.356 6.042 1.00 90.00 86 LEU A C 1
ATOM 658 O O . LEU A 1 86 ? 5.137 9.209 6.823 1.00 90.00 86 LEU A O 1
ATOM 662 N N . TRP A 1 87 ? 4.887 8.012 4.943 1.00 92.12 87 TRP A N 1
ATOM 663 C CA . TRP A 1 87 ? 3.608 8.613 4.575 1.00 92.12 87 TRP A CA 1
ATOM 664 C C . TRP A 1 87 ? 2.509 8.318 5.608 1.00 92.12 87 TRP A C 1
ATOM 666 O O . TRP A 1 87 ? 1.830 9.244 6.061 1.00 92.12 87 TRP A O 1
ATOM 676 N N . GLY A 1 88 ? 2.379 7.062 6.048 1.00 90.88 88 GLY A N 1
ATOM 677 C CA . GLY A 1 88 ? 1.403 6.653 7.066 1.00 90.88 88 GLY A CA 1
ATOM 678 C C . GLY A 1 88 ? 1.611 7.355 8.411 1.00 90.88 88 GLY A C 1
ATOM 679 O O . GLY A 1 88 ? 0.661 7.863 9.017 1.00 90.88 88 GLY A O 1
ATOM 680 N N . VAL A 1 89 ? 2.867 7.481 8.850 1.00 89.69 89 VAL A N 1
ATOM 681 C CA . VAL A 1 89 ? 3.214 8.125 10.126 1.00 89.69 89 VAL A CA 1
ATOM 682 C C . VAL A 1 89 ? 3.055 9.648 10.067 1.00 89.69 89 VAL A C 1
ATOM 684 O O . VAL A 1 89 ? 2.452 10.229 10.972 1.00 89.69 89 VAL A O 1
ATOM 687 N N . PHE A 1 90 ? 3.574 10.315 9.030 1.00 89.00 90 PHE A N 1
ATOM 688 C CA . PHE A 1 90 ? 3.640 11.782 8.996 1.00 89.00 90 PHE A CA 1
ATOM 689 C C . PHE A 1 90 ? 2.412 12.449 8.367 1.00 89.00 90 PHE A C 1
ATOM 691 O O . PHE A 1 90 ? 1.943 13.465 8.892 1.00 89.00 90 PHE A O 1
ATOM 698 N N . ILE A 1 91 ? 1.891 11.902 7.264 1.00 92.12 91 ILE A N 1
ATOM 699 C CA . ILE A 1 91 ? 0.782 12.505 6.510 1.00 92.12 91 ILE A CA 1
ATOM 700 C C . ILE A 1 91 ? -0.556 12.020 7.054 1.00 92.12 91 ILE A C 1
ATOM 702 O O . ILE A 1 91 ? -1.362 12.836 7.506 1.00 92.12 91 ILE A O 1
ATOM 706 N N . TRP A 1 92 ? -0.785 10.705 7.054 1.00 90.19 92 TRP A N 1
ATOM 707 C CA . TRP A 1 92 ? -2.050 10.143 7.538 1.00 90.19 92 TRP A CA 1
ATOM 708 C C . TRP A 1 92 ? -2.158 10.136 9.059 1.00 90.19 92 TRP A C 1
ATOM 710 O O . TRP A 1 92 ? -3.269 10.173 9.587 1.00 90.19 92 TRP A O 1
ATOM 720 N N . LYS A 1 93 ? -1.023 10.171 9.771 1.00 89.19 93 LYS A N 1
ATOM 721 C CA . LYS A 1 93 ? -0.968 10.152 11.240 1.00 89.19 93 LYS A CA 1
ATOM 722 C C . LYS A 1 93 ? -1.778 8.985 11.809 1.00 89.19 93 LYS A C 1
ATOM 724 O O . LYS A 1 93 ? -2.465 9.144 12.821 1.00 89.19 93 LYS A O 1
ATOM 729 N N . GLU A 1 94 ? -1.671 7.820 11.168 1.00 86.00 94 GLU A N 1
ATOM 730 C CA . GLU A 1 94 ? -2.476 6.621 11.460 1.00 86.00 94 GLU A CA 1
ATOM 731 C C . GLU A 1 94 ? -2.396 6.207 12.937 1.00 86.00 94 GLU A C 1
ATOM 733 O O . GLU A 1 94 ? -3.362 5.718 13.514 1.00 86.00 94 GLU A O 1
ATOM 738 N N . PHE A 1 95 ? -1.268 6.497 13.589 1.00 86.56 95 PHE A N 1
ATOM 739 C CA . PHE A 1 95 ? -0.996 6.114 14.974 1.00 86.56 95 PHE A CA 1
ATOM 740 C C . PHE A 1 95 ? -1.269 7.216 16.008 1.00 86.56 95 PHE A C 1
ATOM 742 O O . PHE A 1 95 ? -0.907 7.065 17.174 1.00 86.56 95 PHE A O 1
ATOM 749 N N . LYS A 1 96 ? -1.920 8.329 15.637 1.00 82.88 96 LYS A N 1
ATOM 750 C CA . LYS A 1 96 ? -2.159 9.462 16.558 1.00 82.88 96 LYS A CA 1
ATOM 751 C C . LYS A 1 96 ? -2.967 9.072 17.807 1.00 82.88 96 LYS A C 1
ATOM 753 O O . LYS A 1 96 ? -2.775 9.678 18.857 1.00 82.88 96 LYS A O 1
ATOM 758 N N . GLY A 1 97 ? -3.862 8.089 17.694 1.00 84.62 97 GLY A N 1
ATOM 759 C CA . GLY A 1 97 ? -4.675 7.563 18.800 1.00 84.62 97 GLY A CA 1
ATOM 760 C C . GLY A 1 97 ? -4.147 6.267 19.423 1.00 84.62 97 GLY A C 1
ATOM 761 O O . GLY A 1 97 ? -4.841 5.665 20.238 1.00 84.62 97 GLY A O 1
ATOM 762 N N . ALA A 1 98 ? -2.964 5.800 19.020 1.00 87.38 98 ALA A N 1
ATOM 763 C CA . ALA A 1 98 ? -2.459 4.500 19.437 1.00 87.38 98 ALA A CA 1
ATOM 764 C C . ALA A 1 98 ? -1.983 4.497 20.910 1.00 87.38 98 ALA A C 1
ATOM 766 O O . ALA A 1 98 ? -1.606 5.547 21.444 1.00 87.38 98 ALA A O 1
ATOM 767 N N . PRO A 1 99 ? -1.962 3.328 21.583 1.00 89.75 99 PRO A N 1
ATOM 768 C CA . PRO A 1 99 ? -1.500 3.207 22.964 1.00 89.75 99 PRO A CA 1
ATOM 769 C C . PRO A 1 99 ? -0.084 3.757 23.177 1.00 89.75 99 PRO A C 1
ATOM 771 O O . PRO A 1 99 ? 0.768 3.725 22.278 1.00 89.75 99 PRO A O 1
ATOM 774 N N . LYS A 1 100 ? 0.197 4.212 24.406 1.00 82.69 100 LYS A N 1
ATOM 775 C CA . LYS A 1 100 ? 1.546 4.640 24.807 1.00 82.69 100 LYS A CA 1
ATOM 776 C C . LYS A 1 100 ? 2.541 3.499 24.550 1.00 82.69 100 LYS A C 1
ATOM 778 O O . LYS A 1 100 ? 2.300 2.373 24.965 1.00 82.69 100 LYS A O 1
ATOM 783 N N . GLY A 1 101 ? 3.642 3.798 23.858 1.00 86.19 101 GLY A N 1
ATOM 784 C CA . GLY A 1 101 ? 4.657 2.814 23.448 1.00 86.19 101 GLY A CA 1
ATOM 785 C C . GLY A 1 101 ? 4.612 2.419 21.966 1.00 86.19 101 GLY A C 1
ATOM 786 O O . GLY A 1 101 ? 5.616 1.937 21.446 1.00 86.19 101 GLY A O 1
ATOM 787 N N . THR A 1 102 ? 3.520 2.710 21.246 1.00 88.88 102 THR A N 1
ATOM 788 C CA . THR A 1 102 ? 3.414 2.416 19.800 1.00 88.88 102 THR A CA 1
ATOM 789 C C . THR A 1 102 ? 4.500 3.128 18.991 1.00 88.88 102 THR A C 1
ATOM 791 O O . THR A 1 102 ? 5.107 2.523 18.116 1.00 88.88 102 THR A O 1
ATOM 794 N N . ASN A 1 103 ? 4.835 4.376 19.334 1.00 85.50 103 ASN A N 1
ATOM 795 C CA . ASN A 1 103 ? 5.909 5.112 18.655 1.00 85.50 103 ASN A CA 1
ATOM 796 C C . ASN A 1 103 ? 7.272 4.417 18.791 1.00 85.50 103 ASN A C 1
ATOM 798 O O . ASN A 1 103 ? 8.041 4.396 17.836 1.00 85.50 103 ASN A O 1
ATOM 802 N N . THR A 1 104 ? 7.558 3.806 19.943 1.00 88.69 104 THR A N 1
ATOM 803 C CA . THR A 1 104 ? 8.792 3.035 20.143 1.00 88.69 104 THR A CA 1
ATOM 804 C C . THR A 1 104 ? 8.807 1.790 19.261 1.00 88.69 104 THR A C 1
ATOM 806 O O . THR A 1 104 ? 9.828 1.494 18.647 1.00 88.69 104 THR A O 1
ATOM 809 N N . LEU A 1 105 ? 7.671 1.095 19.141 1.00 90.50 105 LEU A N 1
ATOM 810 C CA . LEU A 1 105 ? 7.527 -0.062 18.252 1.00 90.50 105 LEU A CA 1
ATOM 811 C C . LEU A 1 105 ? 7.665 0.326 16.775 1.00 90.50 105 LEU A C 1
ATOM 813 O O . LEU A 1 105 ? 8.326 -0.387 16.030 1.00 90.50 105 LEU A O 1
ATOM 817 N N . LEU A 1 106 ? 7.109 1.466 16.359 1.00 88.88 106 LEU A N 1
ATOM 818 C CA . LEU A 1 106 ? 7.251 1.976 14.991 1.00 88.88 106 LEU A CA 1
ATOM 819 C C . LEU A 1 106 ? 8.706 2.309 14.660 1.00 88.88 106 LEU A C 1
ATOM 821 O O . LEU A 1 106 ? 9.197 1.931 13.598 1.00 88.88 106 LEU A O 1
ATOM 825 N N . VAL A 1 107 ? 9.412 2.971 15.581 1.00 88.81 107 VAL A N 1
ATOM 826 C CA . VAL A 1 107 ? 10.843 3.257 15.420 1.00 88.81 107 VAL A CA 1
ATOM 827 C C . VAL A 1 107 ? 11.646 1.956 15.371 1.00 88.81 107 VAL A C 1
ATOM 829 O O . VAL A 1 107 ? 12.488 1.801 14.491 1.00 88.81 107 VAL A O 1
ATOM 832 N N . ALA A 1 108 ? 11.362 0.994 16.253 1.00 93.12 108 ALA A N 1
ATOM 833 C CA . ALA A 1 108 ? 12.032 -0.305 16.250 1.00 93.12 108 ALA A CA 1
ATOM 834 C C . ALA A 1 108 ? 11.786 -1.080 14.945 1.00 93.12 108 ALA A C 1
ATOM 836 O O . ALA A 1 108 ? 12.734 -1.587 14.353 1.00 93.12 108 ALA A O 1
ATOM 837 N N . MET A 1 109 ? 10.542 -1.118 14.460 1.00 92.81 109 MET A N 1
ATOM 838 C CA . MET A 1 109 ? 10.180 -1.720 13.174 1.00 92.81 109 MET A CA 1
ATOM 839 C C . MET A 1 109 ? 10.971 -1.080 12.030 1.00 92.81 109 MET A C 1
ATOM 841 O O . MET A 1 109 ? 11.535 -1.792 11.202 1.00 92.81 109 MET A O 1
ATOM 845 N N . PHE A 1 110 ? 11.049 0.252 12.004 1.00 90.00 110 PHE A N 1
ATOM 846 C CA . PHE A 1 110 ? 11.782 0.985 10.977 1.00 90.00 110 PHE A CA 1
ATOM 847 C C . PHE A 1 110 ? 13.283 0.673 11.004 1.00 90.00 110 PHE A C 1
ATOM 849 O O . PHE A 1 110 ? 13.876 0.393 9.963 1.00 90.00 110 PHE A O 1
ATOM 856 N N . LEU A 1 111 ? 13.893 0.655 12.192 1.00 91.69 111 LEU A N 1
ATOM 857 C CA . LEU A 1 111 ? 15.306 0.314 12.361 1.00 91.69 111 LEU A CA 1
ATOM 858 C C . LEU A 1 111 ? 15.597 -1.128 11.941 1.00 91.69 111 LEU A C 1
ATOM 860 O O . LEU A 1 111 ? 16.536 -1.360 11.184 1.00 91.69 111 LEU A O 1
ATOM 864 N N . LEU A 1 112 ? 14.781 -2.089 12.379 1.00 92.75 112 LEU A N 1
ATOM 865 C CA . LEU A 1 112 ? 14.933 -3.494 11.997 1.00 92.75 112 LEU A CA 1
ATOM 866 C C . LEU A 1 112 ? 14.772 -3.690 10.488 1.00 92.75 112 LEU A C 1
ATOM 868 O O . LEU A 1 112 ? 15.520 -4.464 9.894 1.00 92.75 112 LEU A O 1
ATOM 872 N N . PHE A 1 113 ? 13.847 -2.962 9.858 1.00 89.88 113 PHE A N 1
ATOM 873 C CA . PHE A 1 113 ? 13.674 -2.992 8.410 1.00 89.88 113 PHE A CA 1
ATOM 874 C C . PHE A 1 113 ? 14.917 -2.469 7.678 1.00 89.88 113 PHE A C 1
ATOM 876 O O . PHE A 1 113 ? 15.407 -3.129 6.763 1.00 89.88 113 PHE A O 1
ATOM 883 N N . LEU A 1 114 ? 15.486 -1.339 8.113 1.00 88.69 114 LEU A N 1
ATOM 884 C CA . LEU A 1 114 ? 16.731 -0.808 7.546 1.00 88.69 114 LEU A CA 1
ATOM 885 C C . LEU A 1 114 ? 17.908 -1.772 7.730 1.00 88.69 114 LEU A C 1
ATOM 887 O O . LEU A 1 114 ? 18.667 -1.988 6.788 1.00 88.69 114 LEU A O 1
ATOM 891 N N . VAL A 1 115 ? 18.041 -2.386 8.909 1.00 91.25 115 VAL A N 1
ATOM 892 C CA . VAL A 1 115 ? 19.061 -3.416 9.159 1.00 91.25 115 VAL A CA 1
ATOM 893 C C . VAL A 1 115 ? 18.868 -4.599 8.211 1.00 91.25 115 VAL A C 1
ATOM 895 O O . VAL A 1 115 ? 19.831 -5.038 7.587 1.00 91.25 115 VAL A O 1
ATOM 898 N N . GLY A 1 116 ? 17.633 -5.077 8.039 1.00 87.88 116 GLY A N 1
ATOM 899 C CA . GLY A 1 116 ? 17.306 -6.137 7.085 1.00 87.88 116 GLY A CA 1
ATOM 900 C C . GLY A 1 116 ? 17.703 -5.779 5.651 1.00 87.88 116 GLY A C 1
ATOM 901 O O . GLY A 1 116 ? 18.337 -6.585 4.974 1.00 87.88 116 GLY A O 1
ATOM 902 N N . LEU A 1 117 ? 17.413 -4.553 5.205 1.00 84.31 117 LEU A N 1
ATOM 903 C CA . LEU A 1 117 ? 17.820 -4.075 3.880 1.00 84.31 117 LEU A CA 1
ATOM 904 C C . LEU A 1 117 ? 19.341 -4.038 3.703 1.00 84.31 117 LEU A C 1
ATOM 906 O O . LEU A 1 117 ? 19.840 -4.459 2.656 1.00 84.31 117 LEU A O 1
ATOM 910 N N . VAL A 1 118 ? 20.080 -3.569 4.711 1.00 86.56 118 VAL A N 1
ATOM 911 C CA . VAL A 1 118 ? 21.551 -3.560 4.687 1.00 86.56 118 VAL A CA 1
ATOM 912 C C . VAL A 1 118 ? 22.094 -4.986 4.602 1.00 86.56 118 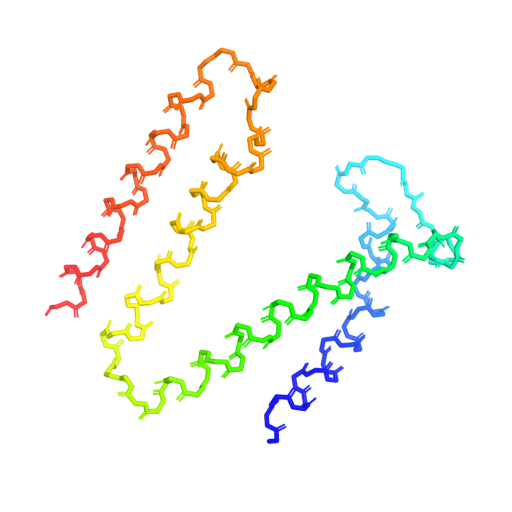VAL A C 1
ATOM 914 O O . VAL A 1 118 ? 22.933 -5.257 3.746 1.00 86.56 118 VAL A O 1
ATOM 917 N N . LEU A 1 119 ? 21.579 -5.908 5.420 1.00 88.38 119 LEU A N 1
ATOM 918 C CA . LEU A 1 119 ? 22.002 -7.311 5.419 1.00 88.38 119 LEU A CA 1
ATOM 919 C C . LEU A 1 119 ? 21.764 -7.985 4.066 1.00 88.38 119 LEU A C 1
ATOM 921 O O . LEU A 1 119 ? 22.661 -8.657 3.559 1.00 88.38 119 LEU A O 1
ATOM 925 N N . ILE A 1 120 ? 20.590 -7.790 3.455 1.00 83.56 120 ILE A N 1
ATOM 926 C CA . ILE A 1 120 ? 20.313 -8.385 2.141 1.00 83.56 120 ILE A CA 1
ATOM 927 C C . ILE A 1 120 ? 21.209 -7.762 1.067 1.00 83.56 120 ILE A C 1
ATOM 929 O O . ILE A 1 120 ? 21.734 -8.481 0.222 1.00 83.56 120 ILE A O 1
ATOM 933 N N . THR A 1 121 ? 21.435 -6.448 1.120 1.00 78.94 121 THR A N 1
ATOM 934 C CA . THR A 1 121 ? 22.330 -5.767 0.171 1.00 78.94 121 THR A CA 1
ATOM 935 C C . THR A 1 121 ? 23.758 -6.305 0.272 1.00 78.94 121 THR A C 1
ATOM 937 O O . THR A 1 121 ? 24.349 -6.618 -0.754 1.00 78.94 121 THR A O 1
ATOM 940 N N . MET A 1 122 ? 24.282 -6.483 1.490 1.00 82.44 122 MET A N 1
ATOM 941 C CA . MET A 1 122 ? 25.611 -7.063 1.724 1.00 82.44 122 MET A CA 1
ATOM 942 C C . MET A 1 122 ? 25.710 -8.537 1.317 1.00 82.44 122 MET A C 1
ATOM 944 O O . MET A 1 122 ? 26.778 -8.985 0.924 1.00 82.44 122 MET A O 1
ATOM 948 N N . SER A 1 123 ? 24.621 -9.303 1.421 1.00 80.56 123 SER A N 1
ATOM 949 C CA . SER A 1 123 ? 24.594 -10.706 0.990 1.00 80.56 123 SER A CA 1
ATOM 950 C C . SER A 1 123 ? 24.558 -10.870 -0.531 1.00 80.56 123 SER A C 1
ATOM 952 O O . SER A 1 123 ? 24.826 -11.968 -1.015 1.00 80.56 123 SER A O 1
ATOM 954 N N . ASN A 1 124 ? 24.139 -9.837 -1.265 1.00 66.25 124 ASN A N 1
ATOM 955 C CA . ASN A 1 124 ? 23.971 -9.866 -2.721 1.00 66.25 124 ASN A CA 1
ATOM 956 C C . ASN A 1 124 ? 25.164 -9.231 -3.469 1.00 66.25 124 ASN A C 1
ATOM 958 O O . ASN A 1 124 ? 25.141 -9.144 -4.697 1.00 66.25 124 ASN A O 1
ATOM 962 N N . THR A 1 125 ? 26.172 -8.768 -2.722 1.00 54.50 125 THR A N 1
ATOM 963 C CA . THR A 1 125 ? 27.535 -8.434 -3.174 1.00 54.50 125 THR A CA 1
ATOM 964 C C . THR A 1 125 ? 28.468 -9.609 -2.952 1.00 54.50 125 THR A C 1
ATOM 966 O O . THR A 1 125 ? 29.297 -9.859 -3.853 1.00 54.50 125 THR A O 1
#

pLDDT: mean 86.93, std 6.67, range [54.5, 95.44]

Sequence (125 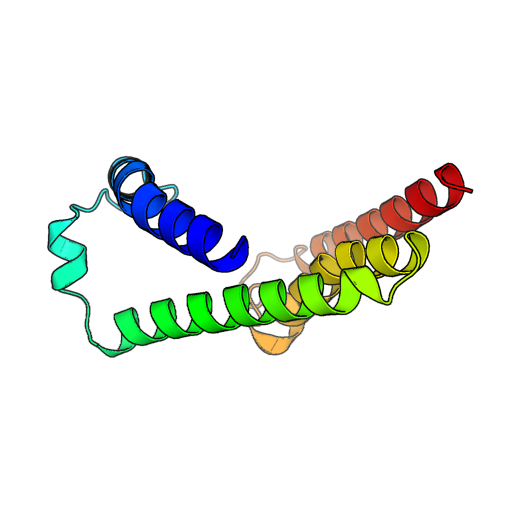aa):
TGVFFFAVGVFVSTFVFNPFFMRFPVEGKPVKMKEYFTGDIKTHLTGVFGGFIWMFGMVVSFMSAGASNPAISYALSNAAPVVAILWGVFIWKEFKGAPKGTNTLLVAMFLLFLVGLVLITMSNT

Radius of gyration: 18.97 Å; chains: 1; bounding box: 53×26×49 Å